Protein AF-A0A1N7IRJ6-F1 (afdb_monomer)

Foldseek 3Di:
DPPPPLVVDDLVRLVVVVVVLVVVVVVLVVLLVVLCVQLVVCCVPVNNDCSNVVSVVVNVVSVVVSVVVVVSSVVSCVVVVVD

Radius of gyration: 16.76 Å; Cα contacts (8 Å, |Δi|>4): 43; chains: 1; bounding box: 37×18×44 Å

Structure (mmCIF, N/CA/C/O backbone):
data_AF-A0A1N7IRJ6-F1
#
_entry.id   AF-A0A1N7IRJ6-F1
#
loop_
_atom_site.group_PDB
_atom_site.id
_atom_site.type_symbol
_atom_site.label_atom_id
_atom_site.label_alt_id
_atom_site.label_comp_id
_atom_site.label_asym_id
_atom_site.label_entity_id
_atom_site.label_seq_id
_atom_site.pdbx_PDB_ins_code
_atom_site.Cartn_x
_atom_site.Cartn_y
_atom_site.Cartn_z
_atom_site.occupancy
_atom_site.B_iso_or_equiv
_atom_site.auth_seq_id
_atom_site.auth_comp_id
_atom_site.auth_asym_id
_atom_site.auth_atom_id
_atom_site.pdbx_PDB_model_num
ATOM 1 N N . MET A 1 1 ? -9.103 -9.719 0.240 1.00 42.72 1 MET A N 1
ATOM 2 C CA . MET A 1 1 ? -9.144 -10.469 1.514 1.00 42.72 1 MET A CA 1
ATOM 3 C C . MET A 1 1 ? -10.530 -11.066 1.608 1.00 42.72 1 MET A C 1
ATOM 5 O O . MET A 1 1 ? -11.456 -10.361 1.234 1.00 42.72 1 MET A O 1
ATOM 9 N N . ARG A 1 2 ? -10.689 -12.316 2.061 1.00 40.31 2 ARG A N 1
ATOM 10 C CA . ARG A 1 2 ? -12.008 -12.732 2.546 1.00 40.31 2 ARG A CA 1
ATOM 11 C C . ARG A 1 2 ? -12.238 -11.941 3.823 1.00 40.31 2 ARG A C 1
ATOM 13 O O . ARG A 1 2 ? -11.547 -12.155 4.817 1.00 40.31 2 ARG A O 1
ATOM 20 N N . GLU A 1 3 ? -13.083 -10.931 3.701 1.00 50.47 3 GLU A N 1
ATOM 21 C CA . GLU A 1 3 ? -13.941 -10.472 4.775 1.00 50.47 3 GLU A CA 1
ATOM 22 C C . GLU A 1 3 ? -14.406 -11.730 5.534 1.00 50.47 3 GLU A C 1
ATOM 24 O O . GLU A 1 3 ? -15.308 -12.420 5.093 1.00 50.47 3 GLU A O 1
ATOM 29 N N . LYS A 1 4 ? -13.770 -12.089 6.658 1.00 52.62 4 LYS A N 1
ATOM 30 C CA . LYS A 1 4 ? -14.641 -12.209 7.828 1.00 52.62 4 LYS A CA 1
ATOM 31 C C . LYS A 1 4 ? -15.283 -10.842 7.861 1.00 52.62 4 LYS A C 1
ATOM 33 O O . LYS A 1 4 ? -14.521 -9.858 7.874 1.00 52.62 4 LYS A O 1
ATOM 38 N N . GLU A 1 5 ?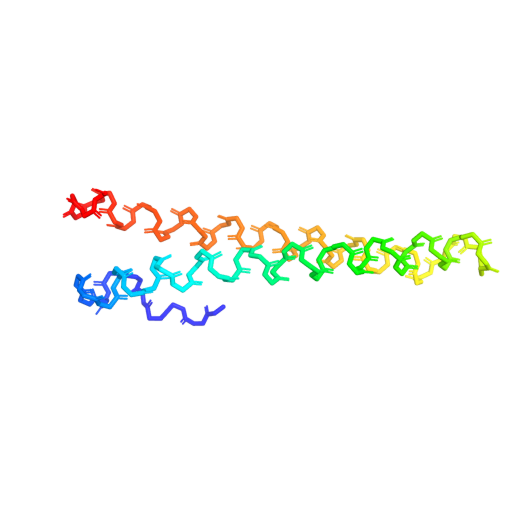 -16.579 -10.790 7.593 1.00 71.31 5 GLU A N 1
ATOM 39 C CA . GLU A 1 5 ? -17.262 -9.516 7.468 1.00 71.31 5 GLU A CA 1
ATOM 40 C C . GLU A 1 5 ? -16.845 -8.711 8.701 1.00 71.31 5 GLU A C 1
ATOM 42 O O . GLU A 1 5 ? -16.731 -9.255 9.797 1.00 71.31 5 GLU A O 1
ATOM 47 N N . LEU A 1 6 ? -16.401 -7.463 8.527 1.00 77.50 6 LEU A N 1
ATOM 48 C CA . LEU A 1 6 ? -15.830 -6.703 9.649 1.00 77.50 6 LEU A CA 1
ATOM 49 C C . LEU A 1 6 ? -16.810 -6.650 10.844 1.00 77.50 6 LEU A C 1
ATOM 51 O O . LEU A 1 6 ? -16.371 -6.509 11.982 1.00 77.50 6 LEU A O 1
ATOM 55 N N . ASN A 1 7 ? -18.100 -6.864 10.567 1.00 76.12 7 ASN A N 1
ATOM 56 C CA . ASN A 1 7 ? -19.191 -7.060 11.514 1.00 76.12 7 ASN A CA 1
ATOM 57 C C . ASN A 1 7 ? -19.057 -8.321 12.419 1.00 76.12 7 ASN A C 1
ATOM 59 O O . ASN A 1 7 ? -19.538 -8.300 13.548 1.00 76.12 7 ASN A O 1
ATOM 63 N N . GLU A 1 8 ? -18.374 -9.386 11.992 1.00 83.88 8 GLU A N 1
ATOM 64 C CA . GLU A 1 8 ? -18.197 -10.650 12.723 1.00 83.88 8 GLU A CA 1
ATOM 65 C C . GLU A 1 8 ? -17.034 -10.586 13.719 1.00 83.88 8 GLU A C 1
ATOM 67 O O . GLU A 1 8 ? -16.880 -11.472 14.560 1.00 83.88 8 GLU A O 1
ATOM 72 N N . LEU A 1 9 ? -16.181 -9.564 13.614 1.00 86.06 9 LEU A N 1
ATOM 73 C CA . LEU A 1 9 ? -15.054 -9.372 14.519 1.00 86.06 9 LEU A CA 1
ATOM 74 C C . LEU A 1 9 ? -15.531 -8.786 15.850 1.00 86.06 9 LEU A C 1
ATOM 76 O O . LEU A 1 9 ? -16.381 -7.892 15.898 1.00 86.06 9 LEU A O 1
ATOM 80 N N . THR A 1 10 ? -14.934 -9.253 16.942 1.00 87.75 10 THR A N 1
ATOM 81 C CA . THR A 1 10 ? -15.093 -8.618 18.255 1.00 87.75 10 THR A CA 1
ATOM 82 C C . THR A 1 10 ? -14.399 -7.255 18.290 1.00 87.75 10 THR A C 1
ATOM 84 O O . THR A 1 10 ? -13.493 -6.968 17.502 1.00 87.75 10 THR A O 1
ATOM 87 N N . ASP A 1 11 ? -14.776 -6.407 19.246 1.00 87.50 11 ASP A N 1
ATOM 88 C CA . ASP A 1 11 ? -14.202 -5.061 19.373 1.00 87.50 11 ASP A CA 1
ATOM 89 C C . ASP A 1 11 ? -12.681 -5.096 19.603 1.00 87.50 11 ASP A C 1
ATOM 91 O O . ASP A 1 11 ? -11.940 -4.264 19.076 1.00 87.50 11 ASP A O 1
ATOM 95 N N . GLN A 1 12 ? -12.189 -6.108 20.327 1.00 86.81 12 GLN A N 1
ATOM 96 C CA . GLN A 1 12 ? -10.755 -6.327 20.533 1.00 86.81 12 GLN A CA 1
ATOM 97 C C . GLN A 1 12 ? -10.040 -6.693 19.226 1.00 86.81 12 GLN A C 1
ATOM 99 O O . GLN A 1 12 ? -8.998 -6.114 18.912 1.00 86.81 12 GLN A O 1
ATOM 104 N N . GLU A 1 13 ? -10.615 -7.596 18.428 1.00 88.31 13 GLU A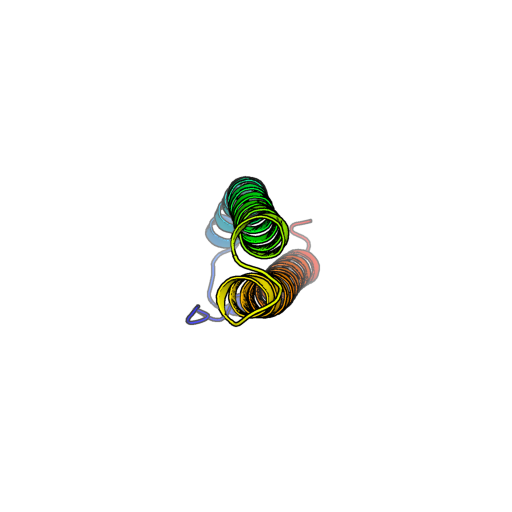 N 1
ATOM 105 C CA . GLU A 1 13 ? -10.062 -7.978 17.124 1.00 88.31 13 GLU A CA 1
ATOM 106 C C . GLU A 1 13 ? -10.074 -6.807 16.129 1.00 88.31 13 GLU A C 1
ATOM 108 O O . GLU A 1 13 ? -9.129 -6.641 15.351 1.00 88.31 13 GLU A O 1
ATOM 113 N N . LEU A 1 14 ? -11.104 -5.955 16.167 1.00 88.19 14 LEU A N 1
ATOM 114 C CA . LEU A 1 14 ? -11.187 -4.742 15.347 1.00 88.19 14 LEU A CA 1
ATOM 115 C C . LEU A 1 14 ? -10.093 -3.730 15.704 1.00 88.19 14 LEU A C 1
ATOM 117 O O . LEU A 1 14 ? -9.433 -3.189 14.809 1.00 88.19 14 LEU A O 1
ATOM 121 N N . LEU A 1 15 ? -9.853 -3.496 16.996 1.00 88.25 15 LEU A N 1
ATOM 122 C CA . LEU A 1 15 ? -8.791 -2.602 17.466 1.00 88.25 15 LEU A CA 1
ATOM 123 C C . LEU A 1 15 ? -7.394 -3.145 17.143 1.00 88.25 15 LEU A C 1
ATOM 125 O O . LEU A 1 15 ? -6.518 -2.390 16.704 1.00 88.25 15 LEU A O 1
ATOM 129 N N . GLU A 1 16 ? -7.179 -4.453 17.285 1.00 89.75 16 GLU A N 1
ATOM 130 C CA . GLU A 1 16 ? -5.926 -5.088 16.875 1.00 89.75 16 GLU A CA 1
ATOM 131 C C . GLU A 1 16 ? -5.706 -4.940 15.363 1.00 89.75 16 GLU A C 1
ATOM 133 O O . GLU A 1 16 ? -4.620 -4.561 14.906 1.00 89.75 16 GLU A O 1
ATOM 138 N N . LYS A 1 17 ? -6.764 -5.128 14.569 1.00 87.69 17 LYS A N 1
ATOM 139 C CA . LYS A 1 17 ? -6.709 -4.951 13.120 1.00 87.69 17 LYS A CA 1
ATOM 140 C C . LYS A 1 17 ? -6.471 -3.500 12.706 1.00 87.69 17 LYS A C 1
ATOM 142 O O . LYS A 1 17 ? -5.715 -3.272 11.763 1.00 87.69 17 LYS A O 1
ATOM 147 N N . LYS A 1 18 ? -7.004 -2.511 13.434 1.00 87.94 18 LYS A N 1
ATOM 148 C CA . LYS A 1 18 ? -6.675 -1.077 13.268 1.00 87.94 18 LYS A CA 1
ATOM 149 C C . LYS A 1 18 ? -5.181 -0.828 13.470 1.00 87.94 18 LYS A C 1
ATOM 151 O O . LYS A 1 18 ? -4.539 -0.170 12.648 1.00 87.94 18 LYS A O 1
ATOM 156 N N . LYS A 1 19 ? -4.603 -1.393 14.534 1.00 87.94 19 LYS A N 1
ATOM 157 C CA . LYS A 1 19 ? -3.166 -1.283 14.824 1.00 87.94 19 LYS A CA 1
ATOM 158 C C . LYS A 1 19 ? -2.329 -1.922 13.716 1.00 87.94 19 LYS A C 1
ATOM 160 O O . LYS A 1 19 ? -1.380 -1.303 13.236 1.00 87.94 19 LYS A O 1
ATOM 165 N N . LYS A 1 20 ? -2.720 -3.112 13.258 1.00 87.94 20 LYS A N 1
ATOM 166 C CA . LYS A 1 20 ? -2.061 -3.812 12.149 1.00 87.94 20 LYS A CA 1
ATOM 167 C C . LYS A 1 20 ? -2.169 -3.043 10.831 1.00 87.94 20 LYS A C 1
ATOM 169 O O . LYS A 1 20 ? -1.168 -2.900 10.137 1.00 87.94 20 LYS A O 1
ATOM 174 N N . SER A 1 21 ? -3.332 -2.460 10.539 1.00 87.12 21 SER A N 1
ATOM 175 C CA . SER A 1 21 ? -3.559 -1.623 9.354 1.00 87.12 21 SER A CA 1
ATOM 176 C C . SER A 1 21 ? -2.583 -0.442 9.287 1.00 87.12 21 SER A C 1
ATOM 178 O O . SER A 1 21 ? -2.117 -0.079 8.208 1.00 87.12 21 SER A O 1
ATOM 180 N N . LYS A 1 22 ? -2.185 0.132 10.433 1.00 85.25 22 LYS A N 1
ATOM 181 C CA . LYS A 1 22 ? -1.164 1.191 10.478 1.00 85.25 22 LYS A CA 1
ATOM 182 C C . LYS A 1 22 ? 0.203 0.704 9.988 1.00 85.25 22 LYS A C 1
ATOM 184 O O . LYS A 1 22 ? 0.830 1.393 9.188 1.00 85.25 22 LYS A O 1
ATOM 189 N N . SER A 1 23 ? 0.646 -0.470 10.433 1.00 86.81 23 SER A N 1
ATOM 190 C CA . SER A 1 23 ? 1.894 -1.085 9.961 1.00 86.81 23 SER A CA 1
ATOM 191 C C . SER A 1 23 ? 1.797 -1.510 8.494 1.00 86.81 23 SER A C 1
ATOM 193 O O . SER A 1 23 ? 2.733 -1.290 7.727 1.00 86.81 23 SER A O 1
ATOM 195 N N . GLU A 1 24 ? 0.647 -2.041 8.074 1.00 89.25 24 GLU A N 1
ATOM 196 C CA . GLU A 1 24 ? 0.377 -2.376 6.672 1.00 89.25 24 GLU A CA 1
ATOM 197 C C . GLU A 1 24 ? 0.455 -1.140 5.768 1.00 89.25 24 GLU A C 1
ATOM 199 O O . GLU A 1 24 ? 1.001 -1.241 4.678 1.00 89.25 24 GLU A O 1
ATOM 204 N N . ASN A 1 25 ? 0.018 0.044 6.214 1.00 89.75 25 ASN A N 1
ATOM 205 C CA . ASN A 1 25 ? 0.151 1.279 5.428 1.00 89.75 25 ASN A CA 1
ATOM 206 C C . ASN A 1 25 ? 1.613 1.622 5.100 1.00 89.75 25 ASN A C 1
ATOM 208 O O . ASN A 1 25 ? 1.890 2.107 4.004 1.00 89.75 25 ASN A O 1
ATOM 212 N N . ILE A 1 26 ? 2.545 1.353 6.019 1.00 92.69 26 ILE A N 1
ATOM 213 C CA . ILE A 1 26 ? 3.979 1.581 5.788 1.00 92.69 26 ILE A CA 1
ATOM 214 C C . ILE A 1 26 ? 4.494 0.606 4.726 1.00 92.69 26 ILE A C 1
ATOM 216 O O . ILE A 1 26 ? 5.136 1.021 3.763 1.00 92.69 26 ILE A O 1
ATOM 220 N N . ILE A 1 27 ? 4.163 -0.681 4.867 1.00 93.62 27 ILE A N 1
ATOM 221 C CA . ILE A 1 27 ? 4.560 -1.730 3.916 1.00 93.62 27 ILE A CA 1
ATOM 222 C C . ILE A 1 27 ? 3.964 -1.455 2.529 1.00 93.62 27 ILE A C 1
ATOM 224 O O . ILE A 1 27 ? 4.670 -1.503 1.527 1.00 93.62 27 ILE A O 1
ATOM 228 N N . ASN A 1 28 ? 2.685 -1.093 2.470 1.00 92.56 28 ASN A N 1
ATOM 229 C CA . ASN A 1 28 ? 1.981 -0.707 1.251 1.00 92.56 28 ASN A CA 1
ATOM 230 C C . ASN A 1 28 ? 2.653 0.493 0.566 1.00 92.56 28 ASN A C 1
ATOM 232 O O . ASN A 1 28 ? 2.839 0.486 -0.651 1.00 92.56 28 ASN A O 1
ATOM 236 N N . GLY A 1 29 ? 3.071 1.498 1.343 1.00 93.88 29 GLY A N 1
ATOM 237 C CA . GLY A 1 29 ? 3.846 2.634 0.843 1.00 93.88 29 GLY A CA 1
ATOM 238 C C . GLY A 1 29 ? 5.197 2.217 0.259 1.00 93.88 29 GLY A C 1
ATOM 239 O O . GLY A 1 29 ? 5.556 2.666 -0.829 1.00 93.88 29 GLY A O 1
ATOM 240 N N . ALA A 1 30 ? 5.913 1.307 0.924 1.00 96.38 30 ALA A N 1
ATOM 241 C CA . ALA A 1 30 ? 7.174 0.765 0.419 1.00 96.38 30 ALA A CA 1
ATOM 242 C C . ALA A 1 30 ? 6.985 -0.015 -0.896 1.00 96.38 30 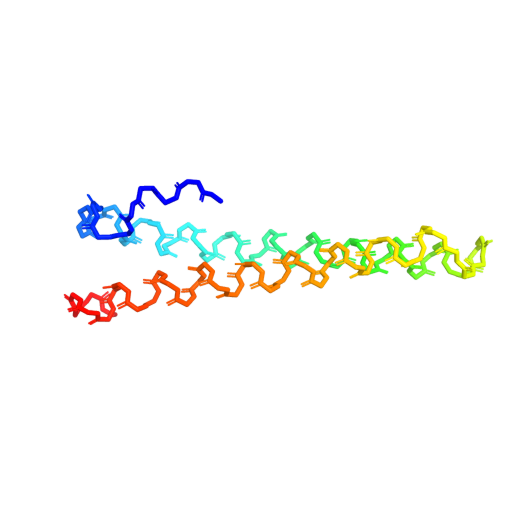ALA A C 1
ATOM 244 O O . ALA A 1 30 ? 7.752 0.180 -1.838 1.00 96.38 30 ALA A O 1
ATOM 245 N N . ILE A 1 31 ? 5.934 -0.838 -0.997 1.00 94.94 31 ILE A N 1
ATOM 246 C CA . ILE A 1 31 ? 5.586 -1.575 -2.223 1.00 94.94 31 ILE A CA 1
ATOM 247 C C . ILE A 1 31 ? 5.279 -0.605 -3.369 1.00 94.94 31 ILE A C 1
ATOM 249 O O . ILE A 1 31 ? 5.785 -0.790 -4.474 1.00 94.94 31 ILE A O 1
ATOM 253 N N . LEU A 1 32 ? 4.491 0.448 -3.124 1.00 95.25 32 LEU A N 1
ATOM 254 C CA . LEU A 1 32 ? 4.197 1.458 -4.147 1.00 95.25 32 LEU A CA 1
ATOM 255 C C . LEU A 1 32 ? 5.460 2.178 -4.611 1.00 95.25 32 LEU A C 1
ATOM 257 O O . LEU A 1 32 ? 5.674 2.304 -5.814 1.00 95.25 32 LEU A O 1
ATOM 261 N N . GLY A 1 33 ? 6.311 2.607 -3.675 1.00 95.06 33 GLY A N 1
ATOM 262 C CA . GLY A 1 33 ? 7.590 3.234 -4.003 1.00 95.06 33 GLY A CA 1
ATOM 263 C C . GLY A 1 33 ? 8.477 2.320 -4.849 1.00 95.06 33 GLY A C 1
ATOM 264 O O . GLY A 1 33 ? 9.044 2.763 -5.845 1.00 95.06 33 GLY A O 1
ATOM 265 N N . PHE A 1 34 ? 8.529 1.030 -4.515 1.00 96.56 34 PHE A N 1
ATOM 266 C CA . PHE A 1 34 ? 9.272 0.034 -5.283 1.00 96.56 34 PHE A CA 1
ATOM 267 C C . PHE A 1 34 ? 8.722 -0.145 -6.706 1.00 96.56 34 PHE A C 1
ATOM 269 O O . PHE A 1 34 ? 9.491 -0.126 -7.666 1.00 96.56 34 PHE A O 1
ATOM 276 N N . LEU A 1 35 ? 7.398 -0.253 -6.870 1.00 95.56 35 LEU A N 1
ATOM 277 C CA . LEU A 1 35 ? 6.758 -0.378 -8.187 1.00 95.56 35 LEU A CA 1
ATOM 278 C C . LEU A 1 35 ? 7.009 0.851 -9.067 1.00 95.56 35 LEU A C 1
ATOM 280 O O . LEU A 1 35 ? 7.330 0.709 -10.247 1.00 95.56 35 LEU A O 1
ATOM 284 N N . ILE A 1 36 ? 6.910 2.052 -8.491 1.00 94.94 36 ILE A N 1
ATOM 285 C CA . ILE A 1 36 ? 7.211 3.308 -9.190 1.00 94.94 36 ILE A CA 1
ATOM 286 C C . ILE A 1 36 ? 8.696 3.362 -9.570 1.00 94.94 36 ILE A C 1
ATOM 288 O O . ILE A 1 36 ? 9.033 3.765 -10.685 1.00 94.94 36 ILE A O 1
ATOM 292 N N . GLY A 1 37 ? 9.584 2.917 -8.678 1.00 95.31 37 GLY A N 1
ATOM 293 C CA . GLY A 1 37 ? 11.018 2.807 -8.939 1.00 95.31 37 GLY A CA 1
ATOM 294 C C . GLY A 1 37 ? 11.329 1.893 -10.124 1.00 95.31 37 GLY A C 1
ATOM 295 O O . GLY A 1 37 ? 12.049 2.304 -11.034 1.00 95.31 37 GLY A O 1
ATOM 296 N N . ILE A 1 38 ? 10.730 0.696 -10.168 1.00 94.50 38 ILE A N 1
ATOM 297 C CA . ILE A 1 38 ? 10.860 -0.232 -11.304 1.00 94.50 38 ILE A CA 1
ATOM 298 C C . ILE A 1 38 ? 10.341 0.411 -12.588 1.00 94.50 38 ILE A C 1
ATOM 300 O O . ILE A 1 38 ? 11.041 0.383 -13.600 1.00 94.50 38 ILE A O 1
ATOM 304 N N . ALA A 1 39 ? 9.143 0.999 -12.556 1.00 94.44 39 ALA A N 1
ATOM 305 C CA . ALA A 1 39 ? 8.550 1.619 -13.736 1.00 94.44 39 ALA A CA 1
ATOM 306 C C . ALA A 1 39 ? 9.449 2.731 -14.295 1.00 94.44 39 ALA A C 1
ATOM 308 O O . ALA A 1 39 ? 9.691 2.782 -15.501 1.00 94.44 39 ALA A O 1
ATOM 309 N N . THR A 1 40 ? 9.996 3.572 -13.413 1.00 95.06 40 THR A N 1
ATOM 310 C CA . THR A 1 40 ? 10.893 4.676 -13.775 1.00 95.06 40 THR A CA 1
ATOM 311 C C . THR A 1 40 ? 12.199 4.149 -14.361 1.00 95.06 40 THR A C 1
ATOM 313 O O . THR A 1 40 ? 12.588 4.543 -15.458 1.00 95.06 40 THR A O 1
ATOM 316 N N . TYR A 1 41 ? 12.854 3.212 -13.672 1.00 95.31 41 T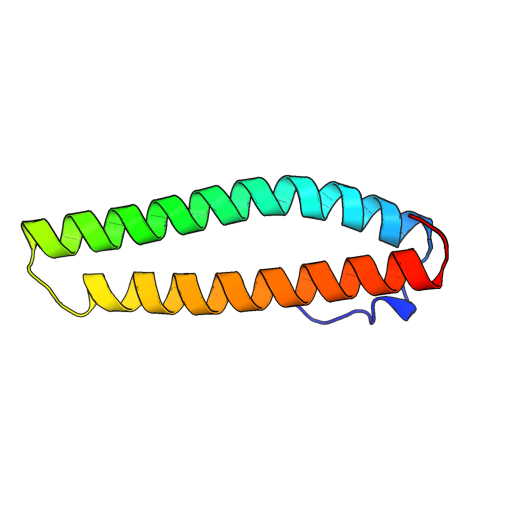YR A N 1
ATOM 317 C CA . TYR A 1 41 ? 14.114 2.627 -14.126 1.00 95.31 41 TYR A CA 1
ATOM 318 C C . TYR A 1 41 ? 13.962 1.918 -15.474 1.00 95.31 41 TYR A C 1
ATOM 320 O O . TYR A 1 41 ? 14.752 2.143 -16.390 1.00 95.31 41 TYR A O 1
ATOM 328 N N . SER A 1 42 ? 12.914 1.103 -15.614 1.00 93.56 42 SER A N 1
ATOM 329 C CA . SER A 1 42 ? 12.619 0.405 -16.861 1.00 93.56 42 SER A CA 1
ATOM 330 C C . SER A 1 42 ? 12.268 1.379 -17.980 1.00 93.56 42 SER A C 1
ATOM 332 O O . SER A 1 42 ? 12.718 1.170 -19.099 1.00 93.56 42 SER A O 1
ATOM 334 N N . GLY A 1 43 ? 11.497 2.433 -17.700 1.00 94.38 43 GLY A N 1
ATOM 335 C CA . GLY A 1 43 ? 11.144 3.449 -18.692 1.00 94.38 43 GLY A CA 1
ATOM 336 C C . GLY A 1 43 ? 12.369 4.176 -19.248 1.00 94.38 43 GLY A C 1
ATOM 337 O O . GLY A 1 43 ? 12.465 4.382 -20.454 1.00 94.38 43 GLY A O 1
ATOM 338 N N . VAL A 1 44 ? 13.331 4.508 -18.380 1.00 94.81 44 VAL A N 1
ATOM 339 C CA . VAL A 1 44 ? 14.575 5.188 -18.773 1.00 94.81 44 VAL A CA 1
ATOM 340 C C . VAL A 1 44 ? 15.546 4.239 -19.482 1.00 94.81 44 VAL A C 1
ATOM 342 O O . VAL A 1 44 ? 16.143 4.621 -20.484 1.00 94.81 44 VAL A O 1
ATOM 345 N N . ARG A 1 45 ? 15.729 3.009 -18.981 1.00 93.69 45 ARG A N 1
ATOM 346 C CA . ARG A 1 45 ? 16.770 2.088 -19.477 1.00 93.69 45 ARG A CA 1
ATOM 347 C C . ARG A 1 45 ? 16.318 1.194 -20.631 1.00 93.69 45 ARG A C 1
ATOM 349 O O . ARG A 1 45 ? 17.117 0.895 -21.512 1.00 93.69 45 ARG A O 1
ATOM 356 N N . ASN A 1 46 ? 15.070 0.741 -20.614 1.00 89.31 46 ASN A N 1
ATOM 357 C CA . ASN A 1 46 ? 14.521 -0.232 -21.563 1.00 89.31 46 ASN A CA 1
ATOM 358 C C . ASN A 1 46 ? 13.444 0.382 -22.476 1.00 89.31 46 ASN A C 1
ATOM 360 O O . ASN A 1 46 ? 12.904 -0.320 -23.330 1.00 89.31 46 ASN A O 1
ATOM 364 N N . GLY A 1 47 ? 13.152 1.677 -22.312 1.00 89.56 47 GLY A N 1
ATOM 365 C CA . GLY A 1 47 ? 12.075 2.377 -23.002 1.00 89.56 47 GLY A CA 1
ATOM 366 C C . GLY A 1 47 ? 10.711 2.177 -22.340 1.00 89.56 47 GLY A C 1
ATOM 367 O O . GLY A 1 47 ? 10.538 1.383 -21.412 1.00 89.56 47 GLY A O 1
ATOM 368 N N . ILE A 1 48 ? 9.718 2.919 -22.828 1.00 91.25 48 ILE A N 1
ATOM 369 C CA . ILE A 1 48 ? 8.340 2.831 -22.341 1.00 91.25 48 ILE A CA 1
ATOM 370 C C . ILE A 1 48 ? 7.706 1.555 -22.899 1.00 91.25 48 ILE A C 1
ATOM 372 O O . ILE A 1 48 ? 7.448 1.447 -24.096 1.00 91.25 48 ILE A O 1
ATOM 376 N N . GLY A 1 49 ? 7.445 0.587 -22.025 1.00 89.31 49 GLY A N 1
ATOM 377 C CA . GLY A 1 49 ? 6.896 -0.706 -22.423 1.00 89.31 49 GLY A CA 1
ATOM 378 C C . GLY A 1 49 ? 6.132 -1.399 -21.304 1.00 89.31 49 GLY A C 1
ATOM 379 O O . GLY A 1 49 ? 5.743 -0.782 -20.311 1.00 89.31 49 GLY A O 1
ATOM 380 N N . LEU A 1 50 ? 5.923 -2.709 -21.450 1.00 91.69 50 LEU A N 1
ATOM 381 C CA . LEU A 1 50 ? 5.148 -3.508 -20.494 1.00 91.69 50 LEU A CA 1
ATOM 382 C C . LEU A 1 50 ? 5.656 -3.353 -19.055 1.00 91.69 50 LEU A C 1
ATOM 384 O O . LEU A 1 50 ? 4.853 -3.166 -18.152 1.00 91.69 50 LEU A O 1
ATOM 388 N N . PHE A 1 51 ? 6.971 -3.340 -18.835 1.00 89.31 51 PHE A N 1
ATOM 389 C CA . PHE A 1 51 ? 7.568 -3.177 -17.503 1.00 89.31 51 PHE A CA 1
ATOM 390 C C . PHE A 1 51 ? 7.484 -1.751 -16.936 1.00 89.31 51 PHE A C 1
ATOM 392 O O . PHE A 1 51 ? 7.746 -1.550 -15.756 1.00 89.31 51 PHE A O 1
ATOM 399 N N . THR A 1 52 ? 7.077 -0.766 -17.736 1.00 91.25 52 THR A N 1
ATOM 400 C CA . THR A 1 52 ? 6.740 0.585 -17.268 1.00 91.25 52 THR A CA 1
ATOM 401 C C . THR A 1 52 ? 5.268 0.653 -16.871 1.00 91.25 52 THR A C 1
ATOM 403 O O . THR A 1 52 ? 4.934 1.105 -15.779 1.00 91.25 52 THR A O 1
ATOM 406 N N . PHE A 1 53 ? 4.377 0.157 -17.734 1.00 93.50 53 PHE A N 1
ATOM 407 C CA . PHE A 1 53 ? 2.931 0.237 -17.519 1.00 93.50 53 PHE A CA 1
ATOM 408 C C . PHE A 1 53 ? 2.414 -0.773 -16.496 1.00 93.50 53 PHE A C 1
ATOM 410 O O . PHE A 1 53 ? 1.559 -0.433 -15.682 1.00 93.50 53 PHE A O 1
ATOM 417 N N . LEU A 1 54 ? 2.925 -2.005 -16.502 1.00 94.81 54 LEU A N 1
ATOM 418 C CA . LEU A 1 54 ? 2.434 -3.079 -15.642 1.00 94.81 54 LEU A CA 1
ATOM 419 C C . LEU A 1 54 ? 2.609 -2.754 -14.148 1.00 94.81 54 LEU A C 1
ATOM 421 O O . LEU A 1 54 ? 1.618 -2.866 -13.421 1.00 94.81 54 LEU A O 1
ATOM 425 N N . PRO A 1 55 ? 3.780 -2.281 -13.664 1.00 94.38 55 PRO A N 1
ATOM 426 C CA . PRO A 1 55 ? 3.915 -1.884 -12.264 1.00 94.38 55 PRO A CA 1
ATOM 427 C C . PRO A 1 55 ? 3.012 -0.705 -11.893 1.00 94.38 55 PRO A C 1
ATOM 429 O O . PRO A 1 55 ? 2.471 -0.691 -10.792 1.00 94.38 55 PRO A O 1
ATOM 432 N N . LEU A 1 56 ? 2.799 0.252 -12.806 1.00 94.50 56 LEU A N 1
ATOM 433 C CA . LEU A 1 56 ? 1.915 1.404 -12.586 1.00 94.50 56 LEU A CA 1
ATOM 434 C C . LEU A 1 56 ? 0.443 0.991 -12.468 1.00 94.50 56 LEU A C 1
ATOM 436 O O . LEU A 1 56 ? -0.246 1.425 -11.545 1.00 94.50 56 LEU A O 1
ATOM 440 N N . ILE A 1 57 ? -0.039 0.125 -13.363 1.00 95.06 57 ILE A N 1
ATOM 441 C CA . ILE A 1 57 ? -1.408 -0.408 -13.314 1.00 95.06 57 ILE A CA 1
ATOM 442 C C . ILE A 1 57 ? -1.610 -1.197 -12.018 1.00 95.06 57 ILE A C 1
ATOM 444 O O . ILE A 1 57 ? -2.619 -1.022 -11.331 1.00 95.06 57 ILE A O 1
ATOM 448 N N . PHE A 1 58 ? -0.634 -2.030 -11.649 1.00 94.75 58 PHE A N 1
ATOM 449 C CA . PHE A 1 58 ? -0.698 -2.810 -10.418 1.00 94.75 58 PHE A CA 1
ATOM 450 C C . PHE A 1 58 ? -0.696 -1.915 -9.174 1.00 94.75 58 PHE A C 1
ATOM 452 O O . PHE A 1 58 ? -1.508 -2.115 -8.273 1.00 94.75 58 PHE A O 1
ATOM 459 N N . ALA A 1 59 ? 0.154 -0.885 -9.153 1.00 94.12 59 ALA A N 1
ATOM 460 C CA . ALA A 1 59 ? 0.188 0.122 -8.098 1.00 94.12 59 ALA A CA 1
ATOM 461 C C . ALA A 1 59 ? -1.165 0.835 -7.951 1.00 94.12 59 ALA A C 1
ATOM 463 O O . ALA A 1 59 ? -1.679 0.952 -6.839 1.00 94.12 59 ALA A O 1
ATOM 464 N N . PHE A 1 60 ? -1.780 1.254 -9.062 1.00 94.06 60 PHE A N 1
ATOM 465 C CA . PHE A 1 60 ? -3.091 1.906 -9.055 1.00 94.06 60 PHE A CA 1
ATOM 466 C C . PHE A 1 60 ? -4.190 0.988 -8.504 1.00 94.06 60 PHE A C 1
ATOM 46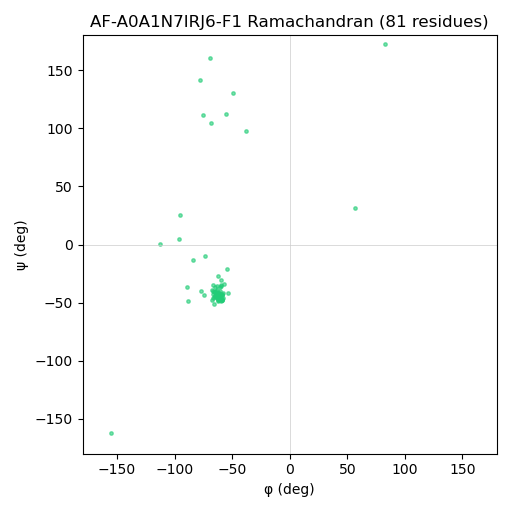8 O O . PHE A 1 60 ? -4.949 1.381 -7.613 1.00 94.06 60 PHE A O 1
ATOM 475 N N . TYR A 1 61 ? -4.253 -0.251 -8.995 1.00 93.88 61 TYR A N 1
ATOM 476 C CA . TYR A 1 61 ? -5.231 -1.234 -8.535 1.00 93.88 61 TYR A CA 1
ATOM 477 C C . TYR A 1 61 ? -5.063 -1.549 -7.041 1.00 93.88 61 TYR A C 1
ATOM 479 O O . TYR A 1 61 ? -6.034 -1.496 -6.279 1.00 93.88 61 TYR A O 1
ATOM 487 N N . ALA A 1 62 ? -3.827 -1.811 -6.603 1.00 92.69 62 ALA A N 1
ATOM 488 C CA . ALA A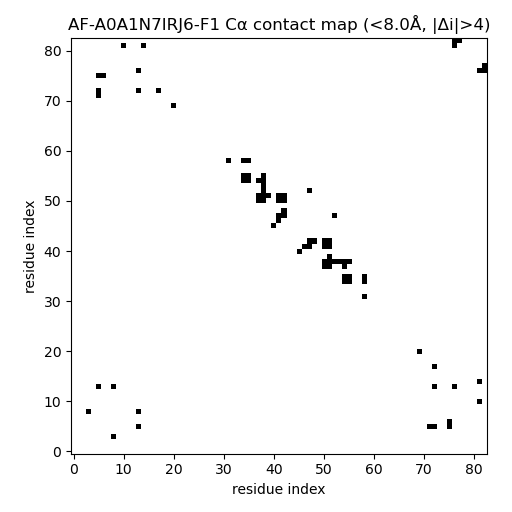 1 62 ? -3.505 -2.103 -5.211 1.00 92.69 62 ALA A CA 1
ATOM 489 C C . ALA A 1 62 ? -3.859 -0.928 -4.289 1.00 92.69 62 ALA A C 1
ATOM 491 O O . ALA A 1 62 ? -4.543 -1.124 -3.284 1.00 92.69 62 ALA A O 1
ATOM 492 N N . ALA A 1 63 ? -3.488 0.300 -4.664 1.00 92.50 63 ALA A N 1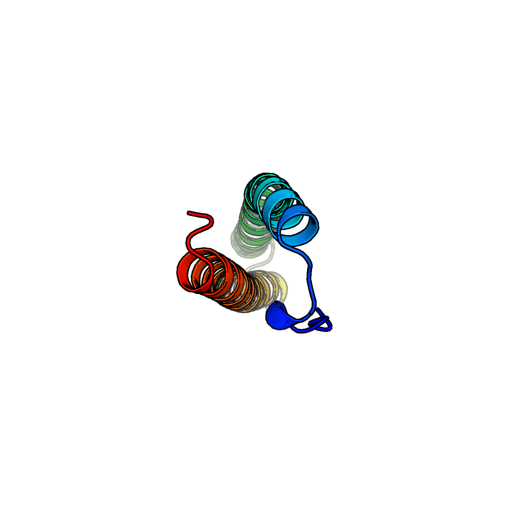
ATOM 493 C CA . ALA A 1 63 ? -3.807 1.499 -3.895 1.00 92.50 63 ALA A CA 1
ATOM 494 C C . ALA A 1 63 ? -5.321 1.686 -3.719 1.00 92.50 63 ALA A C 1
ATOM 496 O O . ALA A 1 63 ? -5.789 1.974 -2.613 1.00 92.50 63 ALA A O 1
ATOM 497 N N . ASN A 1 64 ? -6.104 1.472 -4.781 1.00 92.56 64 ASN A N 1
ATOM 498 C CA . ASN A 1 64 ? -7.558 1.588 -4.710 1.00 92.56 64 ASN A CA 1
ATOM 499 C C . ASN A 1 64 ? -8.169 0.515 -3.794 1.00 92.56 64 ASN A C 1
ATOM 501 O O . ASN A 1 64 ? -9.050 0.814 -2.985 1.00 92.56 64 ASN A O 1
ATOM 505 N N . GLN A 1 65 ? -7.670 -0.721 -3.865 1.00 90.69 65 GLN A N 1
ATOM 506 C CA . GLN A 1 65 ? -8.117 -1.804 -2.990 1.00 90.69 65 GLN A CA 1
ATOM 507 C C . GLN A 1 65 ? -7.775 -1.536 -1.519 1.00 90.69 65 GLN A C 1
ATOM 509 O O . GLN A 1 65 ? -8.619 -1.718 -0.642 1.00 90.69 65 GLN A O 1
ATOM 514 N N . TRP A 1 66 ? -6.556 -1.079 -1.227 1.00 91.06 66 TRP A N 1
ATOM 515 C CA . TRP A 1 66 ? -6.144 -0.758 0.140 1.00 91.06 66 TRP A CA 1
ATOM 516 C C . TRP A 1 66 ? -6.951 0.398 0.723 1.00 91.06 66 TRP A C 1
ATOM 518 O O . TRP A 1 66 ? -7.374 0.323 1.877 1.00 91.06 66 TRP A O 1
ATOM 528 N N . LYS A 1 67 ? -7.240 1.427 -0.084 1.00 90.06 67 LYS A N 1
ATOM 529 C CA . L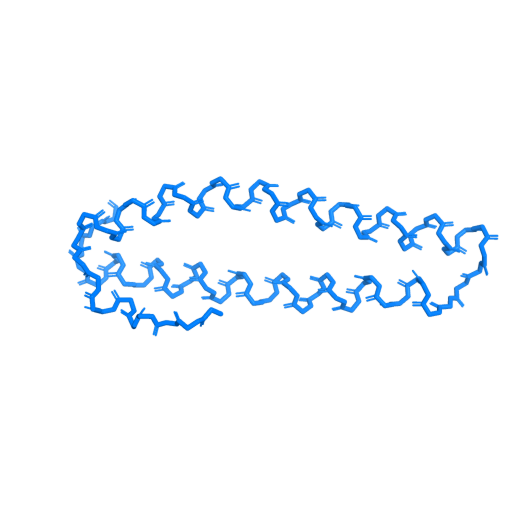YS A 1 67 ? -8.113 2.536 0.313 1.00 90.06 67 LYS A CA 1
ATOM 530 C C . LYS A 1 67 ? -9.508 2.040 0.692 1.00 90.06 67 LYS A C 1
ATOM 532 O O . LYS A 1 67 ? -10.000 2.408 1.756 1.00 90.06 67 LYS A O 1
ATOM 537 N N . LYS A 1 68 ? -10.119 1.182 -0.132 1.00 90.31 68 LYS A N 1
ATOM 538 C CA . LYS A 1 68 ? -11.438 0.591 0.155 1.00 90.31 68 LYS A CA 1
ATOM 539 C C . LYS A 1 68 ? -11.436 -0.205 1.460 1.00 90.31 68 LYS A C 1
ATOM 541 O O . LYS A 1 68 ? -12.300 0.016 2.300 1.00 90.31 68 LYS A O 1
ATOM 546 N N . ASN A 1 69 ? -10.438 -1.066 1.662 1.00 88.25 69 ASN A N 1
ATOM 547 C CA . ASN A 1 69 ? -10.324 -1.868 2.885 1.00 88.25 69 ASN A CA 1
ATOM 548 C C . ASN A 1 69 ? -10.169 -0.987 4.135 1.00 88.25 69 ASN A C 1
ATOM 550 O O . ASN A 1 69 ? -10.791 -1.254 5.160 1.00 88.25 69 ASN A O 1
ATOM 554 N N . LYS A 1 70 ? -9.355 0.073 4.049 1.00 88.75 70 LYS A N 1
ATOM 555 C CA . LYS A 1 70 ? -9.161 1.021 5.150 1.00 88.75 70 LYS A CA 1
ATOM 556 C C . LYS A 1 70 ? -10.457 1.759 5.486 1.00 88.75 70 LYS A C 1
ATOM 558 O O . LYS A 1 70 ? -10.813 1.846 6.653 1.00 88.75 70 LYS A O 1
ATOM 563 N N . GLN A 1 71 ? -11.184 2.226 4.471 1.00 90.25 71 GLN A N 1
ATOM 564 C CA . GLN A 1 71 ? -12.477 2.887 4.658 1.00 90.25 71 GLN A CA 1
ATOM 565 C C . GLN A 1 71 ? -13.529 1.951 5.261 1.00 90.25 71 GLN A C 1
ATOM 567 O O . GLN A 1 71 ? -14.303 2.383 6.106 1.00 90.25 71 GLN A O 1
ATOM 572 N N . ALA A 1 72 ? -13.563 0.682 4.848 1.00 89.62 72 ALA A N 1
ATOM 573 C CA . ALA A 1 72 ? -14.468 -0.306 5.430 1.00 89.62 72 ALA A CA 1
ATOM 574 C C . ALA A 1 72 ? -14.163 -0.540 6.920 1.00 89.62 72 ALA A C 1
ATOM 576 O O . ALA A 1 72 ? -15.075 -0.531 7.740 1.00 89.62 72 ALA A O 1
ATOM 577 N N . LEU A 1 73 ? -12.879 -0.666 7.280 1.00 89.69 73 LEU A N 1
ATOM 578 C CA . LEU A 1 73 ? -12.446 -0.813 8.673 1.00 89.69 73 LEU A CA 1
ATOM 579 C C . LEU A 1 73 ? -12.776 0.425 9.522 1.00 89.69 73 LEU A C 1
ATOM 581 O O . LEU A 1 73 ? -13.248 0.285 10.645 1.00 89.69 73 LEU A O 1
ATOM 585 N N . GLU A 1 74 ? -12.545 1.629 8.994 1.00 89.00 74 GLU A N 1
ATOM 586 C CA . GLU A 1 74 ? -12.880 2.883 9.683 1.00 89.00 74 GLU A CA 1
ATOM 587 C C . GLU A 1 74 ? -14.391 3.025 9.903 1.00 89.00 74 GLU A C 1
ATOM 589 O O . GLU A 1 74 ? -14.803 3.368 11.007 1.00 89.00 74 GLU A O 1
ATOM 594 N N . LYS A 1 75 ? -15.217 2.687 8.904 1.00 90.19 75 LYS A N 1
ATOM 595 C CA . LYS A 1 75 ? -16.682 2.697 9.034 1.00 90.19 75 LYS A CA 1
ATOM 596 C C . LYS A 1 75 ? -17.183 1.748 10.119 1.00 90.19 75 LYS A C 1
ATOM 598 O O . LYS A 1 75 ? -18.054 2.133 10.892 1.00 90.19 75 LYS A O 1
ATOM 603 N N . GLU A 1 76 ? -16.633 0.536 10.194 1.00 88.38 76 GLU A N 1
ATOM 604 C CA . GLU A 1 76 ? -17.025 -0.426 11.229 1.00 88.38 76 GLU A CA 1
ATOM 605 C C . GLU A 1 76 ? -16.675 0.101 12.629 1.00 88.38 76 GLU A C 1
ATOM 607 O O . GLU A 1 76 ? -17.519 0.106 13.523 1.00 88.38 76 GLU A O 1
ATOM 612 N N . LEU A 1 77 ? -15.462 0.633 12.807 1.00 89.44 77 LEU A N 1
ATOM 613 C CA . LEU A 1 77 ? -15.031 1.228 14.077 1.00 89.44 77 LEU A CA 1
ATOM 614 C C . LEU A 1 77 ? -15.902 2.423 14.489 1.00 89.44 77 LEU A C 1
ATOM 616 O O . LEU A 1 77 ? -16.231 2.563 15.665 1.00 89.44 77 LEU A O 1
ATOM 620 N N . GLU A 1 78 ? -16.288 3.275 13.536 1.00 89.44 78 GLU A N 1
ATOM 621 C CA . GLU A 1 78 ? -17.191 4.404 13.782 1.00 89.44 78 GLU A CA 1
ATOM 622 C C . GLU A 1 78 ? -18.599 3.943 14.160 1.00 89.44 78 GLU A C 1
ATOM 624 O O . GLU A 1 78 ? -19.168 4.469 15.115 1.00 89.44 78 GLU A O 1
ATOM 629 N N . SER A 1 79 ? -19.138 2.929 13.474 1.00 89.12 79 SER A N 1
ATOM 630 C CA . SER A 1 79 ? -20.474 2.390 13.761 1.00 89.12 79 SER A CA 1
ATOM 631 C C . SER A 1 79 ? -20.605 1.857 15.193 1.00 89.12 79 SER A C 1
ATOM 633 O O . SER A 1 79 ? -21.669 1.961 15.802 1.00 89.12 79 SER A O 1
ATOM 635 N N . ARG A 1 80 ? -19.498 1.361 15.760 1.00 87.81 80 ARG A N 1
ATOM 636 C CA . ARG A 1 80 ? -19.413 0.834 17.129 1.00 87.8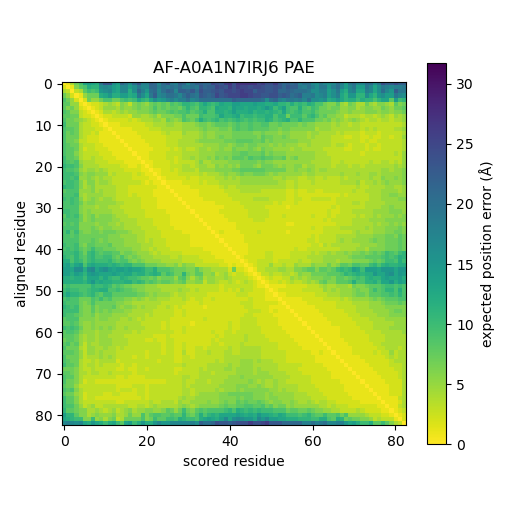1 80 ARG A CA 1
ATOM 637 C C . ARG A 1 80 ? -18.903 1.843 18.158 1.00 87.81 80 ARG A C 1
ATOM 639 O O . ARG A 1 80 ? -18.708 1.478 19.310 1.00 87.81 80 ARG A O 1
ATOM 646 N N . ASN A 1 81 ? -18.686 3.104 17.773 1.00 87.06 81 ASN A N 1
ATOM 647 C CA . ASN A 1 81 ? -18.108 4.146 18.634 1.00 87.06 81 ASN A CA 1
ATOM 648 C C . ASN A 1 81 ? -16.721 3.787 19.222 1.00 87.06 81 ASN A C 1
ATOM 650 O O . ASN A 1 81 ? -16.358 4.245 20.302 1.00 87.06 81 ASN A O 1
ATOM 654 N N . LEU A 1 82 ? -15.910 3.010 18.496 1.00 83.12 82 LEU A N 1
ATOM 655 C CA . LEU A 1 82 ? -14.559 2.570 18.895 1.00 83.12 82 LEU A CA 1
ATOM 656 C C . LEU A 1 82 ? -13.445 3.480 18.326 1.00 83.12 82 LEU A C 1
ATOM 658 O O . LEU A 1 82 ? -12.324 3.027 18.054 1.00 83.12 82 LEU A O 1
ATOM 662 N N . LYS A 1 83 ? -13.779 4.745 18.040 1.00 62.91 83 LYS A N 1
ATOM 663 C CA . LYS A 1 83 ? -12.940 5.674 17.267 1.00 62.91 83 LYS A CA 1
ATOM 664 C C . LYS A 1 83 ? -11.696 6.130 18.023 1.00 62.91 83 LYS A C 1
ATOM 666 O O . LYS A 1 83 ? -11.830 6.597 19.169 1.00 62.91 83 LYS A O 1
#

Solvent-accessible surface area (backbone atoms only — not comparable to full-atom values): 4619 Å² total; per-residue (Å²): 127,86,68,69,50,77,84,77,50,51,73,68,57,49,53,52,47,53,56,48,49,57,57,47,52,54,54,53,50,52,52,43,52,50,31,52,48,46,16,53,51,34,29,73,75,75,40,84,45,69,65,24,49,50,34,49,53,49,43,52,53,50,51,54,51,52,50,51,54,50,51,52,53,51,50,54,32,53,76,71,72,69,114

Secondary structure (DSSP, 8-state):
-----GGGS-HHHHHHHHHHHHHHHHHHHHHHHHHHHHHHHHHHHH-SSHHHHHHHHHHHHHHHHHHHHHHHHHHHHHHTT--

Sequence (83 aa):
MREKELNELTDQELLEKKKKSKSENIINGAILGFLIGIATYSGVRNGIGLFTFLPLIFAFYAANQWKKNKQALEKELESRNLK

Nearest PDB structures (foldseek):
  8cwy-assembly1_F  TM=7.836E-01  e=1.282E+00  synthetic construct
  8cwy-assembly1_H  TM=7.843E-01  e=1.441E+00  synthetic construct
  8cwy-assembly1_R  TM=7.838E-01  e=1.719E+00  synthetic construct
  8cwy-assembly1_B  TM=7.842E-01  e=1.933E+00  synthetic construct
  8cwy-assembly1_L  TM=7.836E-01  e=2.174E+00  synthetic construct

pLDDT: mean 87.99, std 10.77, range [40.31, 96.56]

Organism: NCBI:txid112234

Mean predicted aligned error: 5.34 Å